Protein AF-A0A7J8XCI3-F1 (afdb_monomer_lite)

Radius of gyration: 28.54 Å; chains: 1; bounding box: 39×36×79 Å

Secondary structure (DSSP, 8-state):
-HHHHHHHHHHHHHHHHHHHHTT------S---PPEEEPSSTTT-HHHHHHHHHHHHHHHHHHHHTT--SPPP--------EEE--S--

pLDDT: mean 87.56, std 11.25, range [56.22, 98.5]

Organism: Gossypium aridum (NCBI:txid34290)

Sequence (89 aa):
MVKNKLKILALSFLEITLLLIIFTPINGHGMVVGGKTPVEDVEKDKAIQALGRFAVEEHNKNKKNDGDTSNPIKFSQVVRAEKQIVSGI

Structure (mmCIF, N/CA/C/O backbone):
data_AF-A0A7J8XCI3-F1
#
_entry.id   AF-A0A7J8XCI3-F1
#
loop_
_atom_site.group_PDB
_atom_site.id
_atom_site.type_symbol
_atom_site.label_atom_id
_atom_site.label_alt_id
_atom_site.label_comp_id
_atom_site.label_asym_id
_atom_site.label_entity_id
_atom_site.label_seq_id
_atom_site.pdbx_PDB_ins_code
_atom_site.Cartn_x
_atom_site.Cartn_y
_atom_site.Cartn_z
_atom_site.occupancy
_atom_site.B_iso_or_equiv
_atom_site.auth_seq_id
_atom_site.auth_comp_id
_atom_site.auth_asym_id
_atom_site.auth_atom_id
_atom_site.pdbx_PDB_model_num
ATOM 1 N N . MET A 1 1 ? 13.728 19.585 -68.166 1.00 60.09 1 MET A N 1
ATOM 2 C CA . MET A 1 1 ? 14.724 19.429 -67.079 1.00 60.09 1 MET A CA 1
ATOM 3 C C . MET A 1 1 ? 14.321 20.127 -65.771 1.00 60.09 1 MET A C 1
ATOM 5 O O . MET A 1 1 ? 14.386 19.491 -64.730 1.00 60.09 1 MET A O 1
ATOM 9 N N . VAL A 1 2 ? 13.843 21.381 -65.796 1.00 70.44 2 VAL A N 1
ATOM 10 C CA . VAL A 1 2 ? 13.470 22.150 -64.580 1.00 70.44 2 VAL A CA 1
ATOM 11 C C . VAL A 1 2 ? 12.299 21.538 -63.788 1.00 70.44 2 VAL A C 1
ATOM 13 O O . VAL A 1 2 ? 12.362 21.453 -62.566 1.00 70.44 2 VAL A O 1
ATOM 16 N N . LYS A 1 3 ? 11.263 21.022 -64.467 1.00 74.00 3 LYS A N 1
ATOM 17 C CA . LYS A 1 3 ? 10.074 20.429 -63.818 1.00 74.00 3 LYS A CA 1
ATOM 18 C C . LYS A 1 3 ? 10.395 19.202 -62.949 1.00 74.00 3 LYS A C 1
ATOM 20 O O . LYS A 1 3 ? 9.793 19.036 -61.895 1.00 74.00 3 LYS A O 1
ATOM 25 N N . ASN A 1 4 ? 11.354 18.367 -63.356 1.00 76.44 4 ASN A N 1
ATOM 26 C CA . ASN A 1 4 ? 11.762 17.190 -62.579 1.00 76.44 4 ASN A CA 1
ATOM 27 C C . ASN A 1 4 ? 12.562 17.593 -61.337 1.00 76.44 4 ASN A C 1
ATOM 29 O O . ASN A 1 4 ? 12.350 17.018 -60.278 1.00 76.44 4 ASN A O 1
ATOM 33 N N . LYS A 1 5 ? 13.410 18.626 -61.440 1.00 79.06 5 LYS A N 1
ATOM 34 C CA . LYS A 1 5 ? 14.138 19.174 -60.286 1.00 79.06 5 LYS A CA 1
ATOM 35 C C . LYS A 1 5 ? 13.192 19.792 -59.253 1.00 79.06 5 LYS A C 1
ATOM 37 O O . LYS A 1 5 ? 13.379 19.576 -58.064 1.00 79.06 5 LYS A O 1
ATOM 42 N N . LEU A 1 6 ? 12.142 20.482 -59.706 1.00 84.62 6 LEU A N 1
ATOM 43 C CA . LEU A 1 6 ? 11.125 21.053 -58.819 1.00 84.62 6 LEU A CA 1
ATOM 44 C C . LEU A 1 6 ? 10.303 19.973 -58.099 1.00 84.62 6 LEU A C 1
ATOM 46 O O . LEU A 1 6 ? 10.029 20.105 -56.911 1.00 84.62 6 LEU A O 1
ATOM 50 N N . LYS A 1 7 ? 9.957 18.881 -58.794 1.00 85.75 7 LYS A N 1
ATOM 51 C CA . LYS A 1 7 ? 9.281 17.725 -58.183 1.00 85.75 7 LYS A CA 1
ATOM 52 C C . LYS A 1 7 ? 10.148 17.053 -57.121 1.00 85.75 7 LYS A C 1
ATOM 54 O O . LYS A 1 7 ? 9.651 16.792 -56.036 1.00 85.75 7 LYS A O 1
ATOM 59 N N . ILE A 1 8 ? 11.429 16.819 -57.415 1.00 87.12 8 ILE A N 1
ATOM 60 C CA . ILE A 1 8 ? 12.380 16.221 -56.463 1.00 87.12 8 ILE A CA 1
ATOM 61 C C . ILE A 1 8 ? 12.529 17.108 -55.220 1.00 87.12 8 ILE A C 1
ATOM 63 O O . ILE A 1 8 ? 12.493 16.607 -54.102 1.00 87.12 8 ILE A O 1
ATOM 67 N N . LEU A 1 9 ? 12.615 18.429 -55.407 1.00 88.38 9 LEU A N 1
ATOM 68 C CA . LEU A 1 9 ? 12.672 19.375 -54.296 1.00 88.38 9 LEU A CA 1
ATOM 69 C C . LEU A 1 9 ? 11.394 19.317 -53.440 1.00 88.38 9 LEU A C 1
ATOM 71 O O . LEU A 1 9 ? 11.480 19.197 -52.223 1.00 88.38 9 LEU A O 1
ATOM 75 N N . ALA A 1 10 ? 10.211 19.321 -54.058 1.00 88.06 10 ALA A N 1
ATOM 76 C CA . ALA A 1 10 ? 8.943 19.206 -53.334 1.00 88.06 10 ALA A CA 1
ATOM 77 C C . ALA A 1 10 ? 8.806 17.872 -52.573 1.00 88.06 10 ALA A C 1
ATOM 79 O O . ALA A 1 10 ? 8.332 17.863 -51.439 1.00 88.06 10 ALA A O 1
ATOM 80 N N . LEU A 1 11 ? 9.268 16.764 -53.164 1.00 88.00 11 LEU A N 1
ATOM 81 C CA . LEU A 1 11 ? 9.319 15.448 -52.519 1.00 88.00 11 LEU A CA 1
ATOM 82 C C . LEU A 1 11 ? 10.232 15.453 -51.284 1.00 88.00 11 LEU A C 1
ATOM 84 O O . LEU A 1 11 ? 9.815 14.976 -50.235 1.00 88.00 11 LEU A O 1
ATOM 88 N N . SER A 1 12 ? 11.411 16.081 -51.360 1.00 87.25 12 SER A N 1
ATOM 89 C CA . SER A 1 12 ? 12.302 16.196 -50.193 1.00 87.25 12 SER A CA 1
ATOM 90 C C . SER A 1 12 ? 11.697 17.018 -49.048 1.00 87.25 12 SER A C 1
ATOM 92 O O . SER A 1 12 ? 11.842 16.656 -47.884 1.00 87.25 12 SER A O 1
ATOM 94 N N . PHE A 1 13 ? 10.950 18.087 -49.349 1.00 90.06 13 PHE A N 1
ATOM 95 C CA . PHE A 1 13 ? 10.240 18.857 -48.321 1.00 90.06 13 PHE A CA 1
ATOM 96 C C . PHE A 1 13 ? 9.107 18.053 -47.671 1.00 90.06 13 PHE A C 1
ATOM 98 O O . PHE A 1 13 ? 8.881 18.168 -46.464 1.00 90.06 13 PHE A O 1
ATOM 105 N N . LEU A 1 14 ? 8.411 17.218 -48.448 1.00 89.94 14 LEU A N 1
ATOM 106 C CA . LEU A 1 14 ? 7.368 16.334 -47.932 1.00 89.94 14 LEU A CA 1
ATOM 107 C C . LEU A 1 14 ? 7.945 15.254 -47.002 1.00 89.94 14 LEU A C 1
ATOM 109 O O . LEU A 1 14 ? 7.381 14.982 -45.947 1.00 89.94 14 LEU A O 1
ATOM 113 N N . GLU A 1 15 ? 9.100 14.685 -47.345 1.00 89.56 15 GLU A N 1
ATOM 114 C CA . GLU A 1 15 ? 9.793 13.719 -46.484 1.00 89.56 15 GLU A CA 1
ATOM 115 C C . GLU A 1 15 ? 10.286 14.359 -45.181 1.00 89.56 15 GLU A C 1
ATOM 117 O O . GLU A 1 15 ? 10.083 13.801 -44.103 1.00 89.56 15 GLU A O 1
ATOM 122 N N . ILE A 1 16 ? 10.869 15.561 -45.252 1.00 89.12 16 ILE A N 1
ATOM 123 C CA . ILE A 1 16 ? 11.350 16.291 -44.068 1.00 89.12 16 ILE A CA 1
ATOM 124 C C . ILE A 1 16 ? 10.188 16.654 -43.136 1.00 89.12 16 ILE A C 1
ATOM 126 O O . ILE A 1 16 ? 10.304 16.520 -41.919 1.00 89.12 16 ILE A O 1
ATOM 130 N N . THR A 1 17 ? 9.054 17.092 -43.684 1.00 85.56 17 THR A N 1
ATOM 131 C CA . THR A 1 17 ? 7.871 17.416 -42.870 1.00 85.56 17 THR A CA 1
ATOM 132 C C . THR A 1 17 ? 7.270 16.178 -42.214 1.00 85.56 17 THR A C 1
ATOM 134 O O . THR A 1 17 ? 6.915 16.240 -41.039 1.00 85.56 17 THR A O 1
ATOM 137 N N . LEU A 1 18 ? 7.233 15.038 -42.911 1.00 86.69 18 LEU A N 1
ATOM 138 C CA . LEU A 1 18 ? 6.798 13.771 -42.323 1.00 86.69 18 LEU A CA 1
ATOM 139 C C . LEU A 1 18 ? 7.733 13.312 -41.191 1.00 86.69 18 LEU A C 1
ATOM 141 O O . LEU A 1 18 ? 7.263 12.853 -40.149 1.00 86.69 18 LEU A O 1
ATOM 145 N N . LEU A 1 19 ? 9.045 13.498 -41.361 1.00 86.44 19 LEU A N 1
ATOM 146 C CA . LEU A 1 19 ? 10.048 13.180 -40.346 1.00 86.44 19 LEU A CA 1
ATOM 147 C C . LEU A 1 19 ? 9.917 14.066 -39.096 1.00 86.44 19 LEU A C 1
ATOM 149 O O . LEU A 1 19 ? 10.168 13.604 -37.994 1.00 86.44 19 LEU A O 1
ATOM 153 N N . LEU A 1 20 ? 9.505 15.328 -39.218 1.00 82.62 20 LEU A N 1
ATOM 154 C CA . LEU A 1 20 ? 9.357 16.210 -38.052 1.00 82.62 20 LEU A CA 1
ATOM 155 C C . LEU A 1 20 ? 8.151 15.849 -37.167 1.00 82.62 20 LEU A C 1
ATOM 157 O O . LEU A 1 20 ? 8.188 16.091 -35.962 1.00 82.62 20 LEU A O 1
ATOM 161 N N . ILE A 1 21 ? 7.108 15.229 -37.729 1.00 80.81 21 ILE A N 1
ATOM 162 C CA . ILE A 1 21 ? 5.892 14.851 -36.987 1.00 80.81 21 ILE A CA 1
ATOM 163 C C . ILE A 1 21 ? 6.155 13.685 -36.018 1.00 80.81 21 ILE A C 1
ATOM 165 O O . ILE A 1 21 ? 5.554 13.634 -34.949 1.00 80.81 21 ILE A O 1
ATOM 169 N N . ILE A 1 22 ? 7.085 12.776 -36.331 1.00 79.06 22 ILE A N 1
ATOM 170 C CA . ILE A 1 22 ? 7.405 11.630 -35.456 1.00 79.06 22 ILE A CA 1
ATOM 171 C C . ILE A 1 22 ? 8.224 12.008 -34.208 1.00 79.06 22 ILE A C 1
ATOM 173 O O . ILE A 1 22 ? 8.303 11.213 -33.276 1.00 79.06 22 ILE A O 1
ATOM 177 N N . PHE A 1 23 ? 8.815 13.208 -34.161 1.00 70.62 23 PHE A N 1
ATOM 178 C CA . PHE A 1 23 ? 9.645 13.670 -33.039 1.00 70.62 23 PHE A CA 1
ATOM 179 C C . PHE A 1 23 ? 8.917 14.607 -32.067 1.00 70.62 23 PHE A C 1
ATOM 181 O O . PHE A 1 23 ? 9.563 15.214 -31.212 1.00 70.62 23 PHE A O 1
ATOM 188 N N . THR A 1 24 ? 7.590 14.749 -32.151 1.00 71.88 24 THR A N 1
ATOM 189 C CA . THR A 1 24 ? 6.863 15.586 -31.188 1.00 71.88 24 THR A CA 1
ATOM 190 C C . THR A 1 24 ? 6.991 15.000 -29.775 1.00 71.88 24 THR A C 1
ATOM 192 O O . THR A 1 24 ? 6.541 13.870 -29.558 1.00 71.88 24 THR A O 1
ATOM 195 N N . PRO A 1 25 ? 7.572 15.724 -28.799 1.00 67.38 25 PRO A N 1
ATOM 196 C CA . PRO A 1 25 ? 7.664 15.234 -27.431 1.00 67.38 25 PRO A CA 1
ATOM 197 C C . PRO A 1 25 ? 6.258 15.114 -26.836 1.00 67.38 25 PRO A C 1
ATOM 199 O O . PRO A 1 25 ? 5.498 16.082 -26.778 1.00 67.38 25 PRO A O 1
ATOM 202 N N . ILE A 1 26 ? 5.904 13.908 -26.395 1.00 70.88 26 ILE A N 1
ATOM 203 C CA . ILE A 1 26 ? 4.649 13.651 -25.690 1.00 70.88 26 ILE A CA 1
ATOM 204 C C . ILE A 1 26 ? 4.844 14.145 -24.254 1.00 70.88 26 ILE A C 1
ATOM 206 O O . ILE A 1 26 ? 5.474 13.475 -23.438 1.00 70.88 26 ILE A O 1
ATOM 210 N N . ASN A 1 27 ? 4.329 15.333 -23.940 1.00 66.00 27 ASN A N 1
ATOM 211 C CA . ASN A 1 27 ? 4.401 15.904 -22.594 1.00 66.00 27 ASN A CA 1
ATOM 212 C C . ASN A 1 27 ? 3.400 15.209 -21.656 1.00 66.00 27 ASN A C 1
ATOM 214 O O . ASN A 1 27 ? 2.341 15.753 -21.332 1.00 66.00 27 ASN A O 1
ATOM 218 N N . GLY A 1 28 ? 3.734 13.994 -21.219 1.00 59.03 28 GLY A N 1
ATOM 219 C CA . GLY A 1 28 ? 3.031 13.307 -20.141 1.00 59.03 28 GLY A CA 1
ATOM 220 C C . GLY A 1 28 ? 3.286 14.020 -18.815 1.00 59.03 28 GLY A C 1
ATOM 221 O O . GLY A 1 28 ? 4.329 13.832 -18.198 1.00 59.03 28 GLY A O 1
ATOM 222 N N . HIS A 1 29 ? 2.344 14.853 -18.374 1.00 61.31 29 HIS A N 1
ATOM 223 C CA . HIS A 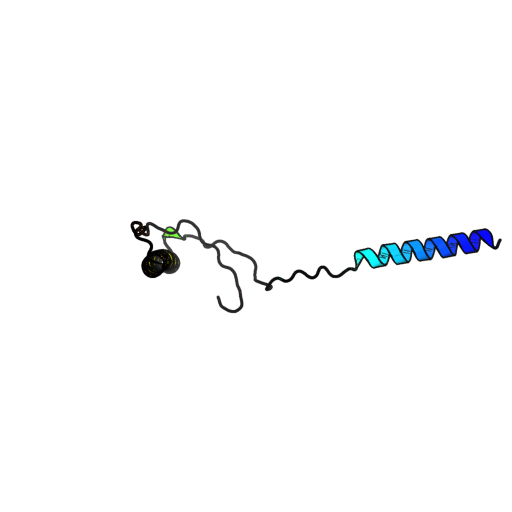1 29 ? 2.397 15.491 -17.059 1.00 61.31 29 HIS A CA 1
ATOM 224 C C . HIS A 1 29 ? 2.005 14.469 -15.985 1.00 61.31 29 HIS A C 1
ATOM 226 O O . HIS A 1 29 ? 0.857 14.406 -15.554 1.00 61.31 29 HIS A O 1
ATOM 232 N N . GLY A 1 30 ? 2.960 13.634 -15.584 1.00 63.28 30 GLY A N 1
ATOM 233 C CA . GLY A 1 30 ? 2.809 12.680 -14.492 1.00 63.28 30 GLY A CA 1
ATOM 234 C C . GLY A 1 30 ? 4.092 12.605 -13.678 1.00 63.28 30 GLY A C 1
ATOM 235 O O . GLY A 1 30 ? 5.189 12.640 -14.231 1.00 63.28 30 GLY A O 1
ATOM 236 N N . MET A 1 31 ? 3.964 12.518 -12.355 1.00 61.41 31 MET A N 1
ATOM 237 C CA . MET A 1 31 ? 5.101 12.216 -11.489 1.00 61.41 31 MET A CA 1
ATOM 238 C C . MET A 1 31 ? 5.652 10.842 -11.887 1.00 61.41 31 MET A C 1
ATOM 240 O O . MET A 1 31 ? 4.902 9.866 -11.906 1.00 61.41 31 MET A O 1
ATOM 244 N N . VAL A 1 32 ? 6.936 10.771 -12.248 1.00 67.44 32 VAL A N 1
ATOM 245 C CA . VAL A 1 32 ? 7.586 9.498 -12.584 1.00 67.44 32 VAL A CA 1
ATOM 246 C C . VAL A 1 32 ? 7.715 8.700 -11.296 1.00 67.44 32 VAL A C 1
ATOM 248 O O . VAL A 1 32 ? 8.471 9.062 -10.397 1.00 67.44 32 VAL A O 1
ATOM 251 N N . VAL A 1 33 ? 6.939 7.632 -11.201 1.00 76.62 33 VAL A N 1
ATOM 252 C CA . VAL A 1 33 ? 6.966 6.684 -10.091 1.00 76.62 33 VAL A CA 1
ATOM 253 C C . VAL A 1 33 ? 7.570 5.367 -10.561 1.00 76.62 33 VAL A C 1
ATOM 255 O O . VAL A 1 33 ? 7.545 5.056 -11.754 1.00 76.62 33 VAL A O 1
ATOM 258 N N . GLY A 1 34 ? 8.126 4.591 -9.632 1.00 80.88 34 GLY A N 1
ATOM 259 C CA . GLY A 1 34 ? 8.587 3.237 -9.918 1.00 80.88 34 GLY A CA 1
ATOM 260 C C . GLY A 1 34 ? 7.441 2.320 -10.358 1.00 80.88 34 GLY A C 1
ATOM 261 O O . GLY A 1 34 ? 6.264 2.640 -10.197 1.00 80.88 34 GLY A O 1
ATOM 262 N N . GLY A 1 35 ? 7.785 1.151 -10.900 1.00 86.19 35 GLY A N 1
ATOM 263 C CA . GLY A 1 35 ? 6.800 0.107 -11.188 1.00 86.19 35 GLY A CA 1
ATOM 264 C C . GLY A 1 35 ? 6.092 -0.385 -9.921 1.00 86.19 35 GLY A C 1
ATOM 265 O O . GLY A 1 35 ? 6.615 -0.258 -8.811 1.00 86.19 35 GLY A O 1
ATOM 266 N N . LYS A 1 36 ? 4.897 -0.956 -10.096 1.00 91.00 36 LYS A N 1
ATOM 267 C CA . LYS A 1 36 ? 4.153 -1.611 -9.017 1.00 91.00 36 LYS A CA 1
ATOM 268 C C . LYS A 1 36 ? 4.572 -3.069 -8.909 1.00 91.00 36 LYS A C 1
ATOM 270 O O . LYS A 1 36 ? 4.523 -3.792 -9.903 1.00 91.00 36 LYS A O 1
ATOM 275 N N . THR A 1 37 ? 4.915 -3.500 -7.704 1.00 92.19 37 THR A N 1
ATOM 276 C CA . THR A 1 37 ? 5.276 -4.889 -7.409 1.00 92.19 37 THR A CA 1
ATOM 277 C C . THR A 1 37 ? 4.266 -5.472 -6.424 1.00 92.19 37 THR A C 1
ATOM 279 O O . THR A 1 37 ? 3.970 -4.816 -5.421 1.00 92.19 37 THR A O 1
ATOM 282 N N . PRO A 1 38 ? 3.710 -6.671 -6.676 1.00 94.12 38 PRO A N 1
ATOM 283 C CA . PRO A 1 38 ? 2.824 -7.322 -5.719 1.00 94.12 38 PRO A CA 1
ATOM 284 C C . PRO A 1 38 ? 3.571 -7.624 -4.416 1.00 94.12 38 PRO A C 1
ATOM 286 O O . PRO A 1 38 ? 4.751 -7.967 -4.431 1.00 94.12 38 PRO A O 1
ATOM 289 N N . VAL A 1 39 ? 2.875 -7.494 -3.289 1.00 95.00 39 VAL A N 1
ATOM 290 C CA . VAL A 1 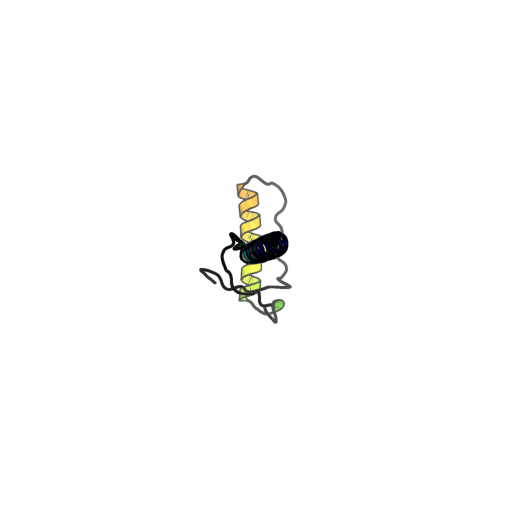39 ? 3.368 -7.969 -1.994 1.00 95.00 39 VAL A CA 1
ATOM 291 C C . VAL A 1 39 ? 2.905 -9.413 -1.816 1.00 95.00 39 VAL A C 1
ATOM 293 O O . VAL A 1 39 ? 1.724 -9.708 -1.997 1.00 95.00 39 VAL A O 1
ATOM 296 N N . GLU A 1 40 ? 3.832 -10.310 -1.495 1.00 94.25 40 GLU A N 1
ATOM 297 C CA . GLU A 1 40 ? 3.544 -11.724 -1.235 1.00 94.25 40 GLU A CA 1
ATOM 298 C C . GLU A 1 40 ? 3.094 -11.937 0.218 1.00 94.25 40 GLU A C 1
ATOM 300 O O . GLU A 1 40 ? 3.382 -11.121 1.091 1.00 94.25 40 GLU A O 1
ATOM 305 N N . ASP A 1 41 ? 2.358 -13.024 0.479 1.00 93.81 41 ASP A N 1
ATOM 306 C CA . ASP A 1 41 ? 1.921 -13.431 1.827 1.00 93.81 41 ASP A CA 1
ATOM 307 C C . ASP A 1 41 ? 1.220 -12.327 2.655 1.00 93.81 41 ASP A C 1
ATOM 309 O O . ASP A 1 41 ? 1.329 -12.262 3.883 1.00 93.81 41 ASP A O 1
ATOM 313 N N . VAL A 1 42 ? 0.431 -11.482 1.983 1.00 95.75 42 VAL A N 1
ATOM 314 C CA . VAL A 1 42 ? -0.240 -10.300 2.559 1.00 95.75 42 VAL A CA 1
ATOM 315 C C . VAL A 1 42 ? -1.048 -10.607 3.821 1.00 95.75 42 VAL A C 1
ATOM 317 O O . VAL A 1 42 ? -1.064 -9.815 4.762 1.00 95.75 42 VAL A O 1
ATOM 320 N N . GLU A 1 43 ? -1.712 -11.760 3.868 1.00 94.44 43 GLU A N 1
ATOM 321 C CA . GLU A 1 43 ? -2.523 -12.185 5.016 1.00 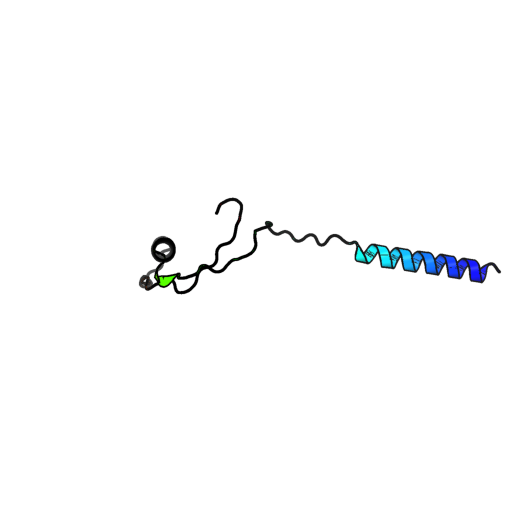94.44 43 GLU A CA 1
ATOM 322 C C . GLU A 1 43 ? -1.689 -12.374 6.295 1.00 94.44 43 GLU A C 1
ATOM 324 O O . GLU A 1 43 ? -2.183 -12.162 7.402 1.00 94.44 43 GLU A O 1
ATOM 329 N N . LYS A 1 44 ? -0.408 -12.740 6.153 1.00 95.81 44 LYS A N 1
ATOM 330 C CA . LYS A 1 44 ? 0.520 -12.987 7.267 1.00 95.81 44 LYS A CA 1
ATOM 331 C C . LYS A 1 44 ? 1.390 -11.774 7.589 1.00 95.81 44 LYS A C 1
ATOM 333 O O . LYS A 1 44 ? 1.935 -11.694 8.694 1.00 95.81 44 LYS A O 1
ATOM 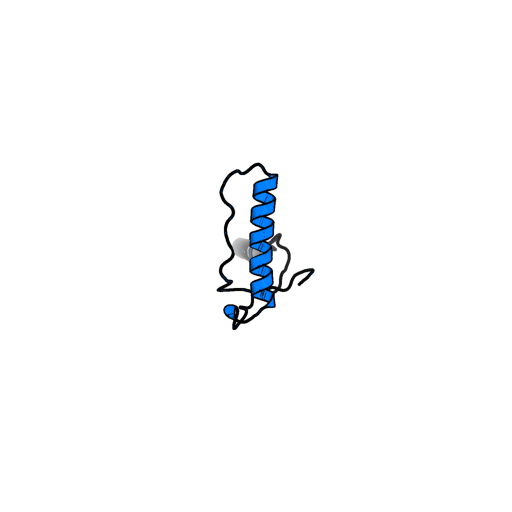338 N N . ASP A 1 45 ? 1.523 -10.835 6.655 1.00 97.25 45 ASP A N 1
ATOM 339 C CA . ASP A 1 45 ? 2.298 -9.616 6.855 1.00 97.25 45 ASP A CA 1
ATOM 340 C C . ASP A 1 45 ? 1.578 -8.662 7.823 1.00 97.25 45 ASP A C 1
ATOM 342 O O . ASP A 1 45 ? 0.647 -7.929 7.478 1.00 97.25 45 ASP A O 1
ATOM 346 N N . LYS A 1 46 ? 2.049 -8.650 9.074 1.00 97.62 46 LYS A N 1
ATOM 347 C CA . LYS A 1 46 ? 1.491 -7.818 10.148 1.00 97.62 46 LYS A CA 1
ATOM 348 C C . LYS A 1 46 ? 1.540 -6.324 9.833 1.00 97.62 46 LYS A C 1
ATOM 350 O O . LYS A 1 46 ? 0.644 -5.606 10.272 1.00 97.62 46 LYS A O 1
ATOM 355 N N . ALA A 1 47 ? 2.557 -5.850 9.113 1.00 96.69 47 ALA A N 1
ATOM 356 C CA . ALA A 1 47 ? 2.686 -4.435 8.785 1.00 96.69 47 ALA A CA 1
ATOM 357 C C . ALA A 1 47 ? 1.637 -4.029 7.746 1.00 96.69 47 ALA A C 1
ATOM 359 O O . ALA A 1 47 ? 0.971 -3.006 7.912 1.00 96.69 47 ALA A O 1
ATOM 360 N N . ILE A 1 48 ? 1.412 -4.865 6.730 1.00 97.38 48 ILE A N 1
ATOM 361 C CA . ILE A 1 48 ? 0.377 -4.616 5.721 1.00 97.38 48 ILE A CA 1
ATOM 362 C C . ILE A 1 48 ? -1.028 -4.717 6.325 1.00 97.38 48 ILE A C 1
ATOM 364 O O . ILE A 1 48 ? -1.871 -3.857 6.065 1.00 97.38 48 ILE A O 1
ATOM 368 N N . GLN A 1 49 ? -1.280 -5.701 7.194 1.00 98.50 49 GLN A N 1
ATOM 369 C CA . GLN A 1 49 ? -2.557 -5.794 7.911 1.00 98.50 49 GLN A CA 1
ATOM 370 C C . GLN A 1 49 ? -2.799 -4.573 8.811 1.00 98.50 49 GLN A C 1
ATOM 372 O O . GLN A 1 49 ? -3.913 -4.047 8.855 1.00 98.50 49 GLN A O 1
ATOM 377 N N . ALA A 1 50 ? -1.765 -4.092 9.510 1.00 98.38 50 ALA A N 1
ATOM 378 C CA . ALA A 1 50 ? -1.855 -2.881 10.321 1.00 98.38 50 ALA A CA 1
ATOM 379 C C . ALA A 1 50 ? -2.148 -1.640 9.463 1.00 98.38 50 ALA A C 1
ATOM 381 O O . ALA A 1 50 ? -2.993 -0.831 9.843 1.00 98.38 50 ALA A O 1
ATOM 382 N N . LEU A 1 51 ? -1.525 -1.523 8.286 1.00 97.69 51 LEU A N 1
ATOM 383 C CA . LEU A 1 51 ? -1.778 -0.427 7.351 1.00 97.69 51 LEU A CA 1
ATOM 384 C C . LEU A 1 51 ? -3.225 -0.436 6.834 1.00 97.69 51 LEU A C 1
ATOM 386 O O . LEU A 1 51 ? -3.876 0.608 6.797 1.00 97.69 51 LEU A O 1
ATOM 390 N N . GLY A 1 52 ? -3.760 -1.612 6.494 1.00 98.06 52 GLY A N 1
ATOM 391 C CA . GLY A 1 52 ? -5.164 -1.757 6.104 1.00 98.06 52 GLY A CA 1
ATOM 392 C C . GLY A 1 52 ? -6.134 -1.383 7.226 1.00 98.06 52 GLY A C 1
ATOM 393 O O . GLY A 1 52 ? -7.126 -0.694 6.984 1.00 98.06 52 GLY A O 1
ATOM 394 N N . ARG A 1 53 ? -5.832 -1.787 8.467 1.00 98.50 53 ARG A N 1
ATOM 395 C CA . ARG A 1 53 ? -6.626 -1.416 9.647 1.00 98.50 53 ARG A CA 1
ATOM 396 C C . ARG A 1 53 ? -6.633 0.095 9.863 1.00 98.50 53 ARG A C 1
ATOM 398 O O . ARG A 1 53 ? -7.708 0.675 9.995 1.00 98.50 53 ARG A O 1
ATOM 405 N N . PHE A 1 54 ? -5.457 0.716 9.825 1.00 98.31 54 PHE A N 1
ATOM 406 C CA . PHE A 1 54 ? -5.297 2.162 9.952 1.00 98.31 54 PHE A CA 1
ATOM 407 C C . PHE A 1 54 ? -6.121 2.922 8.902 1.00 98.31 54 PHE A C 1
ATOM 409 O O . PHE A 1 54 ? -6.837 3.862 9.241 1.00 98.31 54 PHE A O 1
ATOM 416 N N . ALA A 1 55 ? -6.091 2.483 7.640 1.00 97.94 55 ALA A N 1
ATOM 417 C CA . ALA A 1 55 ? -6.857 3.122 6.571 1.00 97.94 55 ALA A CA 1
ATOM 418 C C . ALA A 1 55 ? -8.376 3.097 6.832 1.00 97.94 55 ALA A C 1
ATOM 420 O O . ALA A 1 55 ? -9.060 4.094 6.606 1.00 97.94 55 ALA A O 1
ATOM 421 N N . VAL A 1 56 ? -8.907 1.981 7.344 1.00 98.12 56 VAL A N 1
ATOM 422 C CA . VAL A 1 56 ? -10.330 1.866 7.710 1.00 98.12 56 VAL A CA 1
ATOM 423 C C . VAL A 1 56 ? -10.687 2.779 8.887 1.00 98.12 56 VAL A C 1
ATOM 425 O O . VAL A 1 56 ? -11.746 3.409 8.883 1.00 98.12 56 VAL A O 1
ATOM 428 N N . GLU A 1 57 ? -9.815 2.867 9.888 1.00 98.00 57 GLU A N 1
ATOM 429 C CA . GLU A 1 57 ? -10.015 3.719 11.063 1.00 98.00 57 GLU A CA 1
ATOM 430 C C . GLU A 1 57 ? -10.034 5.208 10.693 1.00 98.00 57 GLU A C 1
ATOM 432 O O . GLU A 1 57 ? -10.980 5.912 11.057 1.00 98.00 57 GLU A O 1
ATOM 437 N N . GLU A 1 58 ? -9.061 5.678 9.906 1.00 98.25 58 GLU A N 1
ATOM 438 C CA . GLU A 1 58 ? -9.027 7.072 9.449 1.00 98.25 58 GLU A CA 1
ATOM 439 C C . GLU A 1 58 ? -10.183 7.392 8.492 1.00 98.25 58 GLU A C 1
ATOM 441 O O . GLU A 1 58 ? -10.767 8.470 8.579 1.00 98.25 58 GLU A O 1
ATOM 446 N N . HIS A 1 59 ? -10.601 6.449 7.639 1.00 96.50 59 HIS A N 1
ATOM 447 C CA . HIS A 1 59 ? -11.798 6.620 6.806 1.00 96.50 59 HIS A CA 1
ATOM 448 C C . HIS A 1 59 ? -13.064 6.848 7.643 1.00 96.50 59 HIS A C 1
ATOM 450 O O . HIS A 1 59 ? -13.813 7.796 7.401 1.00 96.50 59 HIS A O 1
ATOM 456 N N . ASN A 1 60 ? -13.293 6.015 8.663 1.00 96.94 60 ASN A N 1
ATOM 457 C CA . ASN A 1 60 ? -14.439 6.164 9.564 1.00 96.94 60 ASN A CA 1
ATOM 458 C C . ASN A 1 60 ? -14.386 7.484 10.350 1.00 96.94 60 ASN A C 1
ATOM 460 O O . ASN A 1 60 ? -15.414 8.131 10.555 1.00 96.94 60 ASN A O 1
ATOM 464 N N . LYS A 1 61 ? -13.192 7.892 10.791 1.00 96.19 61 LYS A N 1
ATOM 465 C CA . LYS A 1 61 ? -12.966 9.162 11.489 1.00 96.19 61 LYS A CA 1
ATOM 466 C C . LYS A 1 61 ? -13.256 10.365 10.591 1.00 96.19 61 LYS A C 1
ATOM 468 O O . LYS A 1 61 ? -13.948 11.276 11.034 1.00 96.19 61 LYS A O 1
ATOM 473 N N . ASN A 1 62 ? -12.793 10.350 9.341 1.00 95.75 62 ASN A N 1
ATOM 474 C CA . ASN A 1 62 ? -13.052 11.421 8.377 1.00 95.75 62 ASN A CA 1
ATOM 475 C C . ASN A 1 62 ? -14.546 11.547 8.074 1.00 95.75 62 ASN A C 1
ATOM 477 O O . ASN A 1 62 ? -15.094 12.633 8.214 1.00 95.75 62 ASN A O 1
ATOM 481 N N . LYS A 1 63 ? -15.236 10.429 7.813 1.00 94.00 63 LYS A N 1
ATOM 482 C CA . LYS A 1 63 ? -16.700 10.416 7.654 1.00 94.00 63 LYS A CA 1
ATOM 483 C C . LYS A 1 63 ? -17.428 11.056 8.834 1.00 94.00 63 LYS A C 1
ATOM 485 O O . LYS A 1 63 ? -18.307 11.890 8.644 1.00 94.00 63 LYS A O 1
ATOM 490 N N . LYS A 1 64 ? -17.035 10.698 10.059 1.00 91.81 64 LYS A N 1
ATOM 491 C CA . LYS A 1 64 ? -17.615 11.286 11.270 1.00 91.81 64 LYS A CA 1
ATOM 492 C C . LYS A 1 64 ? -17.378 12.800 11.343 1.00 91.81 64 LYS A C 1
ATOM 494 O O . LYS A 1 64 ? -18.278 13.529 11.750 1.00 91.81 64 LYS A O 1
ATOM 499 N N . ASN A 1 65 ? -16.188 13.265 10.963 1.00 92.38 65 ASN A N 1
ATOM 500 C CA . ASN A 1 65 ? -15.852 14.691 10.945 1.00 92.38 65 ASN A CA 1
ATOM 501 C C . ASN A 1 65 ? -16.646 15.461 9.878 1.00 92.38 65 ASN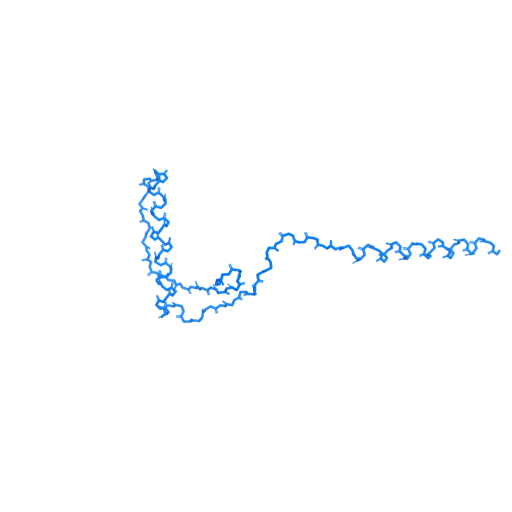 A C 1
ATOM 503 O O . ASN A 1 65 ? -17.027 16.602 10.122 1.00 92.38 65 ASN A O 1
ATOM 507 N N . ASP A 1 66 ? -16.960 14.816 8.754 1.00 93.81 66 ASP A N 1
ATOM 508 C CA . ASP A 1 66 ? -17.776 15.373 7.667 1.00 93.81 66 ASP A CA 1
ATOM 509 C C . ASP A 1 66 ? -19.290 15.359 7.979 1.00 93.81 66 ASP A C 1
ATOM 511 O O . ASP A 1 66 ? -20.111 15.746 7.147 1.00 93.81 66 ASP A O 1
ATOM 515 N N . GLY A 1 67 ? -19.684 14.919 9.181 1.00 90.88 67 GLY A N 1
ATOM 516 C CA . GLY A 1 67 ? -21.080 14.855 9.620 1.00 90.88 67 GLY A CA 1
ATOM 517 C C . GLY A 1 67 ? -21.864 13.661 9.068 1.00 90.88 67 GLY A C 1
ATOM 518 O O . GLY A 1 67 ? -23.090 13.625 9.192 1.00 90.88 67 GLY A O 1
ATOM 519 N N . ASP A 1 68 ? -21.185 12.674 8.476 1.00 90.81 68 ASP A N 1
ATOM 520 C CA . ASP A 1 68 ? -21.805 11.424 8.040 1.00 90.81 68 ASP A CA 1
ATOM 521 C C . ASP A 1 68 ? -22.280 10.619 9.265 1.00 90.81 68 ASP A C 1
ATOM 523 O O . ASP A 1 68 ? -21.529 10.361 10.208 1.00 90.81 68 ASP A O 1
ATOM 527 N N . THR A 1 69 ? -23.555 10.227 9.249 1.00 88.38 69 THR A N 1
ATOM 528 C CA . THR A 1 69 ? -24.213 9.456 10.319 1.00 88.38 69 THR A CA 1
ATOM 529 C C . THR A 1 69 ? -24.300 7.963 10.007 1.00 88.38 69 THR A C 1
ATOM 531 O O . THR A 1 69 ? -24.865 7.197 10.790 1.00 88.38 69 THR A O 1
ATOM 534 N N . SER A 1 70 ? -23.756 7.530 8.867 1.00 90.31 70 SER A N 1
ATOM 535 C CA . SER A 1 70 ? -23.700 6.120 8.503 1.00 90.31 70 SER A CA 1
ATOM 536 C C . SER A 1 70 ? -22.844 5.314 9.481 1.00 90.31 70 SER A C 1
ATOM 538 O O . SER A 1 70 ? -21.906 5.808 10.110 1.00 90.31 70 SER A O 1
ATOM 540 N N . ASN A 1 71 ? -23.185 4.032 9.616 1.00 93.88 71 ASN A 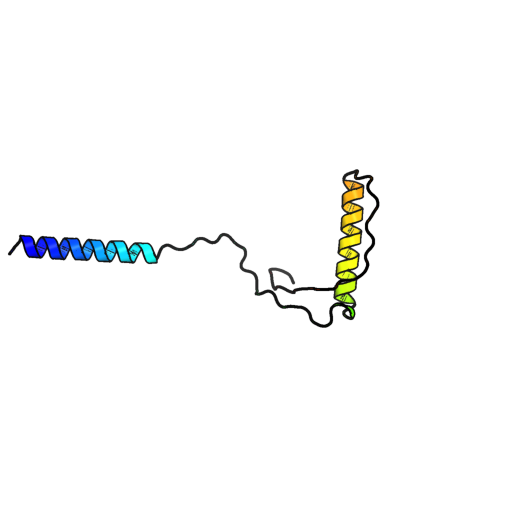N 1
ATOM 541 C CA . ASN A 1 71 ? -22.462 3.133 10.503 1.00 93.88 71 ASN A CA 1
ATOM 542 C C . ASN A 1 71 ? -21.008 2.944 10.029 1.00 93.88 71 ASN A C 1
ATOM 544 O O . ASN A 1 71 ? -20.780 2.729 8.834 1.00 93.88 71 ASN A O 1
ATOM 548 N N . PRO A 1 72 ? -20.028 2.946 10.951 1.00 94.19 72 PRO A N 1
ATOM 549 C CA . PRO A 1 72 ? -18.631 2.726 10.605 1.00 94.19 72 PRO A CA 1
ATOM 550 C C . PRO A 1 72 ? -18.415 1.311 10.066 1.00 94.19 72 PRO A C 1
ATOM 552 O O . PRO A 1 72 ? -18.970 0.331 10.576 1.00 94.19 72 PRO A O 1
ATOM 555 N N . ILE A 1 73 ? -17.554 1.197 9.056 1.00 96.75 73 ILE A N 1
ATOM 556 C CA . ILE A 1 73 ? -17.132 -0.101 8.530 1.00 96.75 73 ILE A CA 1
ATOM 557 C C . ILE A 1 73 ? -16.099 -0.740 9.463 1.00 96.75 73 ILE A C 1
ATOM 559 O O . ILE A 1 73 ? -15.341 -0.051 10.146 1.00 96.75 73 ILE A O 1
ATOM 563 N N . LYS A 1 74 ? -16.052 -2.073 9.499 1.00 97.75 74 LYS A N 1
ATOM 564 C CA . LYS A 1 74 ? -15.089 -2.819 10.316 1.00 97.75 74 LYS A CA 1
ATOM 565 C C . LYS A 1 74 ? -14.010 -3.421 9.433 1.00 97.75 74 LYS A C 1
ATOM 567 O O . LYS A 1 74 ? -14.312 -4.054 8.424 1.00 97.75 74 LYS A O 1
ATOM 572 N N . PHE A 1 75 ? -12.759 -3.249 9.843 1.00 98.19 75 PHE A N 1
ATOM 573 C CA . PHE A 1 75 ? -11.639 -3.917 9.198 1.00 98.19 75 PHE A CA 1
ATOM 574 C C . PHE A 1 75 ? -11.751 -5.437 9.387 1.00 98.19 75 PHE A C 1
ATOM 576 O O . PHE A 1 75 ? -11.968 -5.905 10.506 1.00 98.19 75 PHE A O 1
ATOM 583 N N . SER A 1 76 ? -11.587 -6.189 8.297 1.00 98.00 76 SER A N 1
ATOM 584 C CA . SER A 1 76 ? -11.529 -7.653 8.312 1.00 98.00 76 SER A CA 1
ATOM 585 C C . SER A 1 76 ? -10.093 -8.124 8.093 1.00 98.00 76 SER A C 1
ATOM 587 O O . SER A 1 76 ? -9.461 -8.587 9.038 1.00 98.00 76 SER A O 1
ATOM 589 N N . GLN A 1 77 ? -9.574 -7.960 6.876 1.00 97.75 77 GLN A N 1
ATOM 590 C CA . GLN A 1 77 ? -8.208 -8.316 6.500 1.00 97.75 77 GLN A CA 1
ATOM 591 C C . GLN A 1 77 ? -7.824 -7.655 5.173 1.00 97.75 77 GLN A C 1
ATOM 593 O O . GLN A 1 77 ? -8.692 -7.308 4.368 1.00 97.75 77 GLN A O 1
ATOM 598 N N . VAL A 1 78 ? -6.524 -7.526 4.924 1.00 98.06 78 VAL A N 1
ATOM 599 C CA . VAL A 1 78 ? -5.987 -7.207 3.598 1.00 98.06 78 VAL A CA 1
ATOM 600 C C . VAL A 1 78 ? -5.749 -8.510 2.837 1.00 98.06 78 VAL A C 1
ATOM 602 O O . VAL A 1 78 ? -5.062 -9.391 3.341 1.00 98.06 78 VAL A O 1
ATOM 605 N N . VAL A 1 79 ? -6.300 -8.618 1.626 1.00 97.44 79 VAL A N 1
ATOM 606 C CA . VAL A 1 79 ? -6.152 -9.804 0.753 1.00 97.44 79 VAL A CA 1
ATOM 607 C C . VAL A 1 79 ? -5.179 -9.581 -0.407 1.00 97.44 79 VAL A C 1
ATOM 609 O O . VAL A 1 79 ? -4.761 -10.522 -1.072 1.00 97.44 79 VAL A O 1
ATOM 612 N N . ARG A 1 80 ? -4.826 -8.321 -0.686 1.00 96.81 80 ARG A N 1
ATOM 613 C CA . ARG A 1 80 ? -3.917 -7.931 -1.766 1.00 96.81 80 ARG A CA 1
ATOM 614 C C . ARG A 1 80 ? -3.266 -6.596 -1.437 1.00 96.81 80 ARG A C 1
ATOM 616 O O . ARG A 1 80 ? -3.945 -5.683 -0.974 1.00 96.81 80 ARG A O 1
ATOM 623 N N . ALA A 1 81 ? -1.979 -6.478 -1.730 1.00 96.44 81 ALA A N 1
ATOM 624 C CA . ALA A 1 81 ? -1.241 -5.229 -1.641 1.00 96.44 81 ALA A CA 1
ATOM 625 C C . ALA A 1 81 ? -0.217 -5.141 -2.778 1.00 96.44 81 ALA A C 1
ATOM 627 O O . ALA A 1 81 ? 0.280 -6.153 -3.272 1.00 96.44 81 ALA A O 1
ATOM 628 N N . GLU A 1 82 ? 0.079 -3.915 -3.195 1.00 95.44 82 GLU A N 1
ATOM 629 C CA . GLU A 1 82 ? 1.120 -3.588 -4.166 1.00 95.44 82 GLU A CA 1
ATOM 630 C C . GLU A 1 82 ? 2.009 -2.505 -3.554 1.00 95.44 82 GLU A C 1
ATOM 632 O O . GLU A 1 82 ? 1.516 -1.613 -2.861 1.00 95.44 82 GLU A O 1
ATOM 637 N N . LYS A 1 83 ? 3.313 -2.572 -3.820 1.00 92.00 83 LYS A N 1
ATOM 638 C CA . LYS A 1 83 ? 4.290 -1.554 -3.432 1.00 92.00 83 LYS A CA 1
ATOM 639 C C . LYS A 1 83 ? 4.779 -0.810 -4.668 1.00 92.00 83 LYS A C 1
ATOM 641 O O . LYS A 1 83 ? 4.977 -1.416 -5.719 1.00 92.00 83 LYS A O 1
ATOM 646 N N . GLN A 1 84 ? 5.010 0.489 -4.525 1.00 90.62 84 GLN A N 1
ATOM 647 C CA . GLN A 1 84 ? 5.518 1.355 -5.581 1.00 90.62 84 GLN A CA 1
ATOM 648 C C . GLN A 1 84 ? 6.495 2.358 -4.979 1.00 90.62 84 GLN A C 1
ATOM 650 O O . GLN A 1 84 ? 6.173 2.941 -3.957 1.00 90.62 84 GLN A O 1
ATOM 655 N N . ILE A 1 85 ? 7.642 2.581 -5.623 1.00 86.56 85 ILE A N 1
ATOM 656 C CA . ILE A 1 85 ? 8.625 3.569 -5.157 1.00 86.56 85 ILE A CA 1
ATOM 657 C C . ILE A 1 85 ? 8.239 4.965 -5.659 1.00 86.56 85 ILE A C 1
ATOM 659 O O . ILE A 1 85 ? 8.039 5.153 -6.862 1.00 86.56 85 ILE A O 1
ATOM 663 N N . VAL A 1 86 ? 8.154 5.944 -4.758 1.00 85.31 86 VAL A N 1
ATOM 664 C CA . VAL A 1 86 ? 7.861 7.360 -5.067 1.00 85.31 86 VAL A CA 1
ATOM 665 C C . VAL A 1 86 ? 8.808 8.294 -4.295 1.00 85.31 86 VAL A C 1
ATOM 667 O O . VAL A 1 86 ? 9.717 7.820 -3.618 1.00 85.31 86 VAL A O 1
ATOM 670 N N . SER A 1 87 ? 8.622 9.621 -4.368 1.00 78.94 87 SER A N 1
ATOM 671 C CA . SER A 1 87 ? 9.247 10.552 -3.406 1.00 78.94 87 SER A CA 1
ATOM 672 C C . SER A 1 87 ? 8.682 10.291 -2.004 1.00 78.94 87 SER A C 1
ATOM 674 O O . SER A 1 87 ? 7.702 10.909 -1.596 1.00 78.94 87 SER A O 1
ATOM 676 N N . GLY A 1 88 ? 9.254 9.311 -1.308 1.00 76.12 88 GLY A N 1
ATOM 677 C CA . GLY A 1 88 ? 8.699 8.704 -0.101 1.00 76.12 88 GLY A CA 1
ATOM 678 C C . GLY A 1 88 ? 9.023 7.208 -0.041 1.00 76.12 88 GLY A C 1
ATOM 679 O O . GLY A 1 88 ? 10.151 6.817 -0.341 1.00 76.12 88 GLY A O 1
ATOM 680 N N . ILE A 1 89 ? 8.038 6.392 0.359 1.00 56.22 89 ILE A N 1
ATOM 681 C CA . ILE A 1 89 ? 8.098 4.918 0.291 1.00 56.22 89 ILE A CA 1
ATOM 682 C C . ILE A 1 89 ? 7.406 4.442 -0.975 1.00 56.22 89 ILE A C 1
ATOM 684 O O . ILE A 1 89 ? 6.265 4.901 -1.198 1.00 56.22 89 ILE A O 1
#

Foldseek 3Di:
DVVVVVVVVVVVVVVVVVVVVVPPDDPPPDADKADKDKDPPQQPPPVNFVVQQVVQVVVQVVCVVVVNPDDRDHRDGDPIDIDIGHPPD

InterPro domains:
  IPR000010 Cystatin domain [cd00042] (45-89)
  IPR046350 Cystatin superfamily [SSF54403] (39-89)